Protein AF-A0A941MYF3-F1 (afdb_monomer_lite)

Structure (mmCIF, N/CA/C/O backbone):
data_AF-A0A941MYF3-F1
#
_entry.id   AF-A0A941MYF3-F1
#
loop_
_atom_site.group_PDB
_atom_site.id
_atom_site.type_symbol
_atom_site.label_atom_id
_atom_site.label_alt_id
_atom_site.label_comp_id
_atom_site.label_asym_id
_atom_site.label_entity_id
_atom_site.label_seq_id
_atom_site.pdbx_PDB_ins_code
_atom_site.Cartn_x
_atom_site.Cartn_y
_atom_site.Cartn_z
_atom_site.occupancy
_atom_site.B_iso_or_equiv
_atom_site.auth_seq_id
_atom_site.auth_comp_id
_atom_site.auth_asym_id
_atom_site.auth_atom_id
_atom_site.pdbx_PDB_model_num
ATOM 1 N N . ALA A 1 1 ? -13.033 12.115 25.728 1.00 36.78 1 ALA A N 1
ATOM 2 C CA . ALA A 1 1 ? -12.913 11.592 24.355 1.00 36.78 1 ALA A CA 1
ATOM 3 C C . ALA A 1 1 ? -11.494 11.869 23.882 1.00 36.78 1 ALA A C 1
ATOM 5 O O . ALA A 1 1 ? -11.116 13.031 23.805 1.00 36.78 1 ALA A O 1
ATOM 6 N N . SER A 1 2 ? -10.686 10.828 23.691 1.00 39.72 2 SER A N 1
ATOM 7 C CA . SER A 1 2 ? -9.286 10.977 23.282 1.00 39.72 2 SER A CA 1
ATOM 8 C C . SER A 1 2 ? -9.215 10.937 21.758 1.00 39.72 2 SER A C 1
ATOM 10 O O . SER A 1 2 ? -9.472 9.899 21.159 1.00 39.72 2 SER A O 1
ATOM 12 N N . ALA A 1 3 ? -8.922 12.077 21.135 1.00 38.53 3 ALA A N 1
ATOM 13 C CA . ALA A 1 3 ? -8.639 12.172 19.707 1.00 38.53 3 ALA A CA 1
ATOM 14 C C . ALA A 1 3 ? -7.199 11.710 19.451 1.00 38.53 3 ALA A C 1
ATOM 16 O O . ALA A 1 3 ? -6.274 12.189 20.109 1.00 38.53 3 ALA A O 1
ATOM 17 N N . ILE A 1 4 ? -7.004 10.778 18.517 1.00 46.44 4 ILE A N 1
ATOM 18 C CA . ILE A 1 4 ? -5.668 10.328 18.120 1.00 46.44 4 ILE A CA 1
ATOM 19 C C . ILE A 1 4 ? -5.229 11.180 16.928 1.00 46.44 4 ILE A C 1
ATOM 21 O O . ILE A 1 4 ? -5.815 11.117 15.849 1.00 46.44 4 ILE A O 1
ATOM 25 N N . VAL A 1 5 ? -4.202 12.001 17.147 1.00 43.03 5 VAL A N 1
ATOM 26 C CA . VAL A 1 5 ? -3.459 12.682 16.083 1.00 43.03 5 VAL A CA 1
ATOM 27 C C . VAL A 1 5 ? -2.341 11.738 15.652 1.00 43.03 5 VAL A C 1
ATOM 29 O O . VAL A 1 5 ? -1.581 11.258 16.491 1.00 43.03 5 VAL A O 1
ATOM 32 N N . TRP A 1 6 ? -2.246 11.442 14.358 1.00 49.72 6 TRP A N 1
ATOM 33 C CA . TRP A 1 6 ? -1.198 10.578 13.818 1.00 49.72 6 TRP A CA 1
ATOM 34 C C . TRP A 1 6 ? 0.180 11.236 13.995 1.00 49.72 6 TRP A C 1
ATOM 36 O O . TRP A 1 6 ? 0.566 12.088 13.200 1.00 49.72 6 TRP A O 1
ATOM 46 N N . THR A 1 7 ? 0.938 10.864 15.029 1.00 39.53 7 THR A N 1
ATOM 47 C CA . THR A 1 7 ? 2.321 11.336 15.208 1.00 39.53 7 THR A CA 1
ATOM 48 C C . THR A 1 7 ? 3.310 10.192 15.406 1.00 39.53 7 THR A C 1
ATOM 50 O O . THR A 1 7 ? 3.219 9.470 16.392 1.00 39.53 7 THR A O 1
ATOM 53 N N . ARG A 1 8 ? 4.285 10.159 14.481 1.00 40.28 8 ARG A N 1
ATOM 54 C CA . ARG A 1 8 ? 5.652 9.591 14.523 1.00 40.28 8 ARG A CA 1
ATOM 55 C C . ARG A 1 8 ? 5.791 8.086 14.818 1.00 40.28 8 ARG A C 1
ATOM 57 O O . ARG A 1 8 ? 5.600 7.639 15.936 1.00 40.28 8 ARG A O 1
ATOM 64 N N . ASP A 1 9 ? 6.266 7.376 13.786 1.00 36.78 9 ASP A N 1
ATOM 65 C CA . ASP A 1 9 ? 7.014 6.099 13.815 1.00 36.78 9 ASP A CA 1
ATOM 66 C C . ASP A 1 9 ? 6.372 4.801 13.298 1.00 36.78 9 ASP A C 1
ATOM 68 O O . ASP A 1 9 ? 6.908 3.724 13.543 1.00 36.78 9 ASP A O 1
ATOM 72 N N . GLN A 1 10 ? 5.335 4.867 12.457 1.00 46.72 10 GLN A N 1
ATOM 73 C CA . GLN A 1 10 ? 4.843 3.691 11.714 1.00 46.72 10 GLN A CA 1
ATOM 74 C C . GLN A 1 10 ? 4.717 3.992 10.219 1.00 46.72 10 GLN A C 1
ATOM 76 O O . GLN A 1 10 ? 3.677 4.435 9.734 1.00 46.72 10 GLN A O 1
ATOM 81 N N . TYR A 1 11 ? 5.823 3.818 9.497 1.00 48.34 11 TYR A N 1
ATOM 82 C CA . TYR A 1 11 ? 5.913 4.146 8.077 1.00 48.34 11 TYR A CA 1
ATOM 83 C C . TYR A 1 11 ? 5.835 2.877 7.229 1.00 48.34 11 TYR A C 1
ATOM 85 O O . TYR A 1 11 ? 6.496 1.895 7.582 1.00 48.34 11 TYR A O 1
ATOM 93 N N . PRO A 1 12 ? 5.102 2.894 6.100 1.00 44.97 12 PRO A N 1
ATOM 94 C CA . PRO A 1 12 ? 5.222 1.826 5.120 1.00 44.97 12 PRO A CA 1
ATOM 95 C C . PRO A 1 12 ? 6.674 1.733 4.657 1.00 44.97 12 PRO A C 1
ATOM 97 O O . PRO A 1 12 ? 7.362 2.746 4.491 1.00 44.97 12 PRO A O 1
ATOM 100 N N . VAL A 1 13 ? 7.131 0.507 4.446 1.00 50.38 13 VAL A N 1
ATOM 101 C CA . VAL A 1 13 ? 8.442 0.223 3.880 1.00 50.38 13 VAL A CA 1
ATOM 102 C C . VAL A 1 13 ? 8.216 -0.285 2.469 1.00 50.38 13 VAL A C 1
ATOM 104 O O . VAL A 1 13 ? 7.481 -1.245 2.249 1.00 50.38 13 VAL A O 1
ATOM 107 N N . LEU A 1 14 ? 8.860 0.367 1.506 1.00 49.09 14 LEU A N 1
ATOM 108 C CA . LEU A 1 14 ? 8.974 -0.168 0.158 1.00 49.09 14 LEU A CA 1
ATOM 109 C C . LEU A 1 14 ? 10.294 -0.929 0.076 1.00 49.09 14 LEU A C 1
ATOM 111 O O . LEU A 1 14 ? 11.353 -0.343 0.337 1.00 49.09 14 LEU A O 1
ATOM 115 N N . ALA A 1 15 ? 10.206 -2.216 -0.250 1.00 50.78 15 ALA A N 1
ATOM 116 C CA . ALA A 1 15 ? 11.348 -3.061 -0.548 1.00 50.78 15 ALA A CA 1
ATOM 117 C C . ALA A 1 15 ? 11.332 -3.400 -2.044 1.00 50.78 15 ALA A C 1
ATOM 119 O O . ALA A 1 15 ? 10.327 -3.882 -2.559 1.00 50.78 15 ALA A O 1
ATOM 120 N N . ALA A 1 16 ? 12.424 -3.130 -2.755 1.00 47.19 16 ALA A N 1
ATOM 121 C CA . ALA A 1 16 ? 12.553 -3.513 -4.161 1.00 47.19 16 ALA A CA 1
ATOM 122 C C . ALA A 1 16 ? 13.931 -4.111 -4.427 1.00 47.19 16 ALA A C 1
ATOM 124 O O . ALA A 1 16 ? 14.936 -3.596 -3.927 1.00 47.19 16 ALA A O 1
ATOM 125 N N . LYS A 1 17 ? 13.988 -5.173 -5.233 1.00 36.06 17 LYS A N 1
ATOM 126 C CA . LYS A 1 17 ? 15.246 -5.756 -5.699 1.00 36.06 17 LYS A CA 1
ATOM 127 C C . LYS A 1 17 ? 15.504 -5.341 -7.142 1.00 36.06 17 LYS A C 1
ATOM 129 O O . LYS A 1 17 ? 14.779 -5.681 -8.067 1.00 36.06 17 LYS A O 1
ATOM 134 N N . SER A 1 18 ? 16.574 -4.579 -7.345 1.00 33.09 18 SER A N 1
ATOM 135 C CA . SER A 1 18 ? 17.070 -4.294 -8.695 1.00 33.09 18 SER A CA 1
ATOM 136 C C . SER A 1 18 ? 17.764 -5.533 -9.278 1.00 33.09 18 SER A C 1
ATOM 138 O O . SER A 1 18 ? 18.358 -6.308 -8.530 1.00 33.09 18 SER A O 1
ATOM 140 N N . VAL A 1 19 ? 17.787 -5.663 -10.612 1.00 33.50 19 VAL A N 1
ATOM 141 C CA . VAL A 1 19 ? 18.417 -6.747 -11.410 1.00 33.50 19 VAL A CA 1
ATOM 142 C C . VAL A 1 19 ? 19.902 -7.003 -11.051 1.00 33.50 19 VAL A C 1
ATOM 144 O O . VAL A 1 19 ? 20.487 -8.006 -11.439 1.00 33.50 19 VAL A O 1
ATOM 147 N N . GLN A 1 20 ? 20.533 -6.117 -10.272 1.00 27.16 20 GLN A N 1
ATOM 148 C CA . GLN A 1 20 ? 21.898 -6.257 -9.743 1.00 27.16 20 GLN A CA 1
ATOM 149 C C . GLN A 1 20 ? 21.969 -6.756 -8.282 1.00 27.16 20 GLN A C 1
ATOM 151 O O . GLN A 1 20 ? 23.024 -6.665 -7.660 1.00 27.16 20 GLN A O 1
ATOM 156 N N . GLY A 1 21 ? 20.870 -7.262 -7.711 1.00 26.16 21 GLY A N 1
ATOM 157 C CA . GLY A 1 21 ? 20.828 -7.810 -6.348 1.00 26.16 21 GLY A CA 1
ATOM 158 C C . GLY A 1 21 ? 20.822 -6.761 -5.228 1.00 26.16 21 GLY A C 1
ATOM 159 O O . GLY A 1 21 ? 21.075 -7.099 -4.074 1.00 26.16 21 GLY A O 1
ATOM 160 N N . ILE A 1 22 ? 20.543 -5.493 -5.545 1.00 30.12 22 ILE A N 1
ATOM 161 C CA . ILE A 1 22 ? 20.470 -4.405 -4.560 1.00 30.12 22 ILE A CA 1
ATOM 162 C C . ILE A 1 22 ? 19.062 -4.373 -3.968 1.00 30.12 22 ILE A C 1
ATOM 164 O O . ILE A 1 22 ? 18.100 -4.119 -4.691 1.00 30.12 22 ILE A O 1
ATOM 168 N N . GLU A 1 23 ? 18.965 -4.619 -2.662 1.00 34.91 23 GLU A N 1
ATOM 169 C CA . GLU A 1 23 ? 17.754 -4.439 -1.862 1.00 34.91 23 GLU A CA 1
ATOM 170 C C . GLU A 1 23 ? 17.609 -2.952 -1.493 1.00 34.91 23 GLU A C 1
ATOM 172 O O . GLU A 1 23 ? 18.396 -2.417 -0.713 1.00 34.91 23 GLU A O 1
ATOM 177 N N . LEU A 1 24 ? 16.625 -2.269 -2.076 1.00 39.84 24 LEU A N 1
ATOM 178 C CA . LEU A 1 24 ? 16.261 -0.896 -1.722 1.00 39.84 24 LEU A CA 1
ATOM 179 C C . LEU A 1 24 ? 15.275 -0.963 -0.556 1.00 39.84 24 LEU A C 1
ATOM 181 O O . LEU A 1 24 ? 14.169 -1.456 -0.743 1.00 39.84 24 LEU A O 1
ATOM 185 N N . LYS A 1 25 ? 15.661 -0.499 0.637 1.00 41.91 25 LYS A N 1
ATOM 186 C CA . LYS A 1 25 ? 14.787 -0.428 1.823 1.00 41.91 25 LYS A CA 1
ATOM 187 C C . LYS A 1 25 ? 14.600 1.030 2.213 1.00 41.91 25 LYS A C 1
ATOM 189 O O . LYS A 1 25 ? 15.493 1.629 2.807 1.00 41.91 25 LYS A O 1
ATOM 194 N N . SER A 1 26 ? 13.427 1.594 1.942 1.00 42.22 26 SER A N 1
ATOM 195 C CA . SER A 1 26 ? 13.128 2.976 2.334 1.00 42.22 26 SER A CA 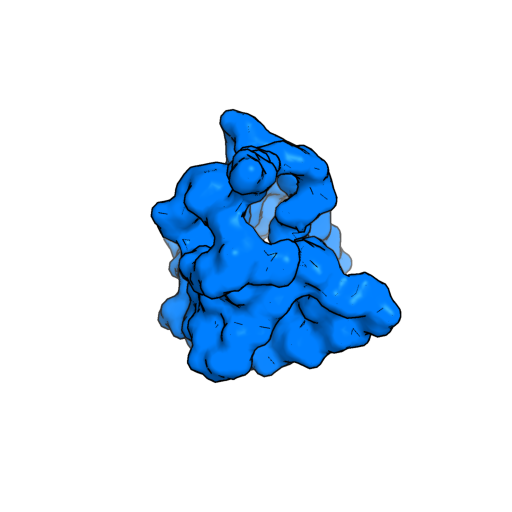1
ATOM 196 C C . SER A 1 26 ? 12.258 3.031 3.599 1.00 42.22 26 SER A C 1
ATOM 198 O O . SER A 1 26 ? 11.210 2.392 3.655 1.00 42.22 26 SER A O 1
ATOM 200 N N . LYS A 1 27 ? 12.703 3.775 4.627 1.00 38.12 27 LYS A N 1
ATOM 201 C CA . LYS A 1 27 ? 11.977 4.068 5.885 1.00 38.12 27 LYS A CA 1
ATOM 202 C C . LYS A 1 27 ? 11.742 5.584 5.973 1.00 38.12 27 LYS A C 1
ATOM 204 O O . LYS A 1 27 ? 12.682 6.340 5.739 1.00 38.12 27 LYS A O 1
ATOM 209 N N . PHE A 1 28 ? 10.533 6.039 6.312 1.00 46.47 28 PHE A N 1
ATOM 210 C CA . PHE A 1 28 ? 10.127 7.449 6.131 1.00 46.47 28 PHE A CA 1
ATOM 211 C C . PHE A 1 28 ? 9.952 8.246 7.446 1.00 46.47 28 PHE A C 1
ATOM 213 O O . PHE A 1 28 ? 10.053 7.664 8.512 1.00 46.47 28 PHE A O 1
ATOM 220 N N . LYS A 1 29 ? 9.769 9.582 7.392 1.00 32.22 29 LYS A N 1
ATOM 221 C CA . LYS A 1 29 ? 9.475 10.513 8.520 1.00 32.22 29 LYS A CA 1
ATOM 222 C C . LYS A 1 29 ? 8.379 11.538 8.120 1.00 32.22 29 LYS A C 1
ATOM 224 O O . LYS A 1 29 ? 8.182 11.719 6.923 1.00 32.22 29 LYS A O 1
ATOM 229 N N . PRO A 1 30 ? 7.657 12.182 9.070 1.00 36.66 30 PRO A N 1
ATOM 230 C CA . PRO A 1 30 ? 6.251 12.596 8.895 1.00 36.66 30 PRO A CA 1
ATOM 231 C C . PRO A 1 30 ? 5.955 13.818 8.016 1.00 36.66 30 PRO A C 1
ATOM 233 O O . PRO A 1 30 ? 4.862 13.874 7.467 1.00 36.66 30 PRO A O 1
ATOM 236 N N . ASP A 1 31 ? 6.862 14.787 7.883 1.00 27.86 31 ASP A N 1
ATOM 237 C CA . ASP A 1 31 ? 6.456 16.128 7.414 1.00 27.86 31 ASP A CA 1
ATOM 238 C C . ASP A 1 31 ? 6.903 16.496 5.991 1.00 27.86 31 ASP A C 1
ATOM 240 O O . ASP A 1 31 ? 6.553 17.555 5.487 1.00 27.86 31 ASP A O 1
ATOM 244 N N . GLU A 1 32 ? 7.593 15.596 5.295 1.00 31.95 32 GLU A N 1
ATOM 245 C CA . GLU A 1 32 ? 7.880 15.697 3.860 1.00 31.95 32 GLU A CA 1
ATOM 246 C C . GLU A 1 32 ? 8.257 14.289 3.380 1.00 31.95 32 GLU A C 1
ATOM 248 O O . GLU A 1 32 ? 9.392 13.834 3.529 1.00 31.95 32 GLU A O 1
ATOM 253 N N . LEU A 1 33 ? 7.288 13.529 2.863 1.00 38.22 33 LEU A N 1
ATOM 254 C CA . LEU A 1 33 ? 7.499 12.137 2.444 1.00 38.22 33 LEU A CA 1
ATOM 255 C C . LEU A 1 33 ? 8.174 12.070 1.061 1.00 38.22 33 LEU A C 1
ATOM 257 O O . LEU A 1 33 ? 7.620 11.555 0.091 1.00 38.22 33 LEU A O 1
ATOM 261 N N . VAL A 1 34 ? 9.391 12.607 0.964 1.00 34.00 34 VAL A N 1
ATOM 262 C CA . VAL A 1 34 ? 10.300 12.415 -0.172 1.00 34.00 34 VAL A CA 1
ATOM 263 C C . VAL A 1 34 ? 11.453 11.530 0.292 1.00 34.00 34 VAL A C 1
ATOM 265 O O . VAL A 1 34 ? 12.512 12.003 0.690 1.00 34.00 34 VAL A O 1
ATOM 268 N N . GLY A 1 35 ? 11.264 10.214 0.233 1.00 37.81 35 GLY A N 1
ATOM 269 C CA . GLY A 1 35 ? 12.402 9.299 0.168 1.00 37.81 35 GLY A CA 1
ATOM 270 C C . GLY A 1 35 ? 12.868 9.239 -1.278 1.00 37.81 35 GLY A C 1
ATOM 271 O O . GLY A 1 35 ? 12.106 8.849 -2.156 1.00 37.81 35 GLY A O 1
ATOM 272 N N . SER A 1 36 ? 14.098 9.665 -1.543 1.00 38.38 36 SER A N 1
ATOM 273 C CA . SER A 1 36 ? 14.767 9.413 -2.815 1.00 38.38 36 SER A CA 1
ATOM 274 C C . SER A 1 36 ? 16.034 8.628 -2.531 1.00 38.38 36 SER A C 1
ATOM 276 O O . SER A 1 36 ? 17.000 9.190 -2.013 1.00 38.38 36 SER A O 1
ATOM 278 N N . GLU A 1 37 ? 16.051 7.341 -2.861 1.00 42.06 37 GLU A N 1
ATOM 279 C CA . GLU A 1 37 ? 17.295 6.582 -2.835 1.00 42.06 37 GLU A CA 1
ATOM 280 C C . GLU A 1 37 ? 17.996 6.735 -4.189 1.00 42.06 37 GLU A C 1
ATOM 282 O O . GLU A 1 37 ? 17.519 6.286 -5.227 1.00 42.06 37 GLU A O 1
ATOM 287 N N . ASN A 1 38 ? 19.126 7.442 -4.177 1.00 42.94 38 ASN A N 1
ATOM 288 C CA . ASN A 1 38 ? 20.021 7.583 -5.318 1.00 42.94 38 ASN A CA 1
ATOM 289 C C . ASN A 1 38 ? 21.213 6.645 -5.124 1.00 42.94 38 ASN A C 1
ATOM 291 O O . ASN A 1 38 ? 22.296 7.076 -4.731 1.00 42.94 38 ASN A O 1
ATOM 295 N N . LYS A 1 39 ? 21.052 5.364 -5.453 1.00 39.66 39 LYS A N 1
ATOM 296 C CA . LYS A 1 39 ? 22.198 4.522 -5.815 1.00 39.66 39 LYS A CA 1
ATOM 297 C C . LYS A 1 39 ? 21.882 3.749 -7.087 1.00 39.66 39 LYS A C 1
ATOM 299 O O . LYS A 1 39 ? 21.316 2.670 -7.063 1.00 39.66 39 LYS A O 1
ATOM 304 N N . LYS A 1 40 ? 22.254 4.389 -8.202 1.00 41.84 40 LYS A N 1
ATOM 305 C CA . LYS A 1 40 ? 22.369 3.847 -9.564 1.00 41.84 40 LYS A CA 1
ATOM 306 C C . LYS A 1 40 ? 21.238 2.881 -9.960 1.00 41.84 40 LYS A C 1
ATOM 308 O O . LYS A 1 40 ? 21.440 1.675 -10.013 1.00 41.84 40 LYS A O 1
ATOM 313 N N . ASN A 1 41 ? 20.116 3.483 -10.374 1.00 46.28 41 ASN A N 1
ATOM 314 C CA . ASN A 1 41 ? 19.175 3.006 -11.411 1.00 46.28 41 ASN A CA 1
ATOM 315 C C . ASN A 1 41 ? 17.734 2.640 -11.005 1.00 46.28 41 ASN A C 1
ATOM 317 O O . ASN A 1 41 ? 16.995 2.168 -11.862 1.00 46.28 41 ASN A O 1
ATOM 321 N N . GLY A 1 42 ? 17.278 2.955 -9.792 1.00 55.34 42 GLY A N 1
ATOM 322 C CA . GLY A 1 42 ? 15.846 2.953 -9.459 1.00 55.34 42 GLY A CA 1
ATOM 323 C C . GLY A 1 42 ? 15.536 4.069 -8.470 1.00 55.34 42 GLY A C 1
ATOM 324 O O . GLY A 1 42 ? 16.098 4.078 -7.381 1.00 55.34 42 GLY A O 1
ATOM 325 N N . LYS A 1 43 ? 14.698 5.040 -8.852 1.00 73.56 43 LYS A N 1
ATOM 326 C CA . LYS A 1 43 ? 14.256 6.118 -7.954 1.00 73.56 43 LYS A CA 1
ATOM 327 C C . LYS A 1 43 ? 12.818 5.825 -7.563 1.00 73.56 43 LYS A C 1
ATOM 329 O O . LYS A 1 43 ? 11.916 6.117 -8.334 1.00 73.56 43 LYS A O 1
ATOM 334 N N . LEU A 1 44 ? 12.605 5.243 -6.391 1.00 76.94 44 LEU A N 1
ATOM 335 C CA . LEU A 1 44 ? 11.263 4.967 -5.890 1.00 76.94 44 LEU A CA 1
ATOM 336 C C . LEU A 1 44 ? 10.798 6.075 -4.952 1.00 76.94 44 LEU A C 1
ATOM 338 O O . LEU A 1 44 ? 11.566 6.546 -4.118 1.00 76.94 44 LEU A O 1
ATOM 342 N N . ARG A 1 45 ? 9.533 6.462 -5.083 1.00 80.00 45 ARG A N 1
ATOM 343 C CA . ARG A 1 45 ? 8.807 7.288 -4.117 1.00 80.00 45 ARG A CA 1
ATOM 344 C C . ARG A 1 45 ? 7.615 6.496 -3.610 1.00 80.00 45 ARG A C 1
ATOM 346 O O . ARG A 1 45 ? 6.968 5.812 -4.392 1.00 80.00 45 ARG A O 1
ATOM 353 N N . ILE A 1 46 ? 7.298 6.636 -2.331 1.00 80.12 46 ILE A N 1
ATOM 354 C CA . ILE A 1 46 ? 6.085 6.086 -1.727 1.00 80.12 46 ILE A CA 1
ATOM 355 C C . ILE A 1 46 ? 5.465 7.135 -0.807 1.00 80.12 46 ILE A C 1
ATOM 357 O O . ILE A 1 46 ? 6.175 7.865 -0.117 1.00 80.12 46 ILE A O 1
ATOM 361 N N . VAL A 1 47 ? 4.141 7.238 -0.835 1.00 78.19 47 VAL A N 1
ATOM 362 C CA . VAL A 1 47 ? 3.359 8.186 -0.041 1.00 78.19 47 VAL A CA 1
ATOM 363 C C . VAL A 1 47 ? 2.150 7.450 0.509 1.00 78.19 47 VAL A C 1
ATOM 365 O O . VAL A 1 47 ? 1.363 6.912 -0.263 1.00 78.19 47 VAL A O 1
ATOM 368 N N . LYS A 1 48 ? 1.980 7.457 1.832 1.00 80.81 48 LYS A N 1
ATOM 369 C CA . LYS A 1 48 ? 0.780 6.940 2.496 1.00 80.81 48 LYS A CA 1
ATOM 370 C C . LYS A 1 48 ? -0.104 8.087 2.950 1.00 80.81 48 LYS A C 1
ATOM 372 O O . LYS A 1 48 ? 0.369 9.040 3.563 1.00 80.81 48 LYS A O 1
ATOM 377 N N . LEU A 1 49 ? -1.385 7.969 2.647 1.00 77.69 49 LEU A N 1
ATOM 378 C CA . LEU A 1 49 ? -2.428 8.923 2.976 1.00 77.69 49 LEU A CA 1
ATOM 379 C C . LEU A 1 49 ? -3.541 8.190 3.716 1.00 77.69 49 LEU A C 1
ATOM 381 O O . LEU A 1 49 ? -3.864 7.052 3.383 1.00 77.69 49 LEU A O 1
ATOM 385 N N . ALA A 1 50 ? -4.121 8.856 4.704 1.00 78.50 50 ALA A N 1
ATOM 386 C CA . ALA A 1 50 ? -5.384 8.464 5.310 1.00 78.50 50 ALA A CA 1
ATOM 387 C C . ALA A 1 50 ? -6.476 9.413 4.807 1.00 78.50 50 ALA A C 1
ATOM 389 O O . ALA A 1 50 ? -6.223 10.607 4.629 1.00 78.50 50 ALA A O 1
ATOM 390 N N . ASP A 1 51 ? -7.690 8.905 4.616 1.00 78.00 51 ASP A N 1
ATOM 391 C CA . ASP A 1 51 ? -8.866 9.725 4.301 1.00 78.00 51 ASP A CA 1
ATOM 392 C C . ASP A 1 51 ? -9.251 10.682 5.446 1.00 78.00 51 ASP A C 1
ATOM 394 O O . ASP A 1 51 ? -9.884 11.714 5.216 1.00 78.00 51 ASP A O 1
ATOM 398 N N . LYS A 1 52 ? -8.817 10.378 6.677 1.00 73.56 52 LYS A N 1
ATOM 399 C CA . LYS A 1 52 ? -9.074 11.165 7.887 1.00 73.56 52 LYS A CA 1
ATOM 400 C C . LYS A 1 52 ? -7.782 11.604 8.581 1.00 73.56 52 LYS A C 1
ATOM 402 O O . LYS A 1 52 ? -6.890 10.803 8.853 1.00 73.56 52 LYS A O 1
ATOM 407 N N . LYS A 1 53 ? -7.717 12.884 8.968 1.00 64.69 53 LYS A N 1
ATOM 408 C CA . LYS A 1 53 ? -6.609 13.442 9.776 1.00 64.69 53 LYS A CA 1
ATOM 409 C C . LYS A 1 53 ? -6.667 13.040 11.250 1.00 64.69 53 LYS A C 1
ATOM 411 O O . LYS A 1 53 ? -5.639 13.022 11.918 1.00 64.69 53 LYS A O 1
ATOM 416 N N . VAL A 1 54 ? -7.866 12.770 11.751 1.00 63.16 54 VAL A N 1
ATOM 417 C CA . VAL A 1 54 ? -8.149 12.356 13.126 1.00 63.16 54 VAL A CA 1
ATOM 418 C C . VAL A 1 54 ? -9.247 11.307 13.041 1.00 63.16 54 VAL A C 1
ATOM 420 O O . VAL A 1 54 ? -10.212 11.511 12.305 1.00 63.16 54 VAL A O 1
ATOM 423 N N . ALA A 1 55 ? -9.087 10.208 13.771 1.00 69.12 55 ALA A N 1
ATOM 424 C CA . ALA A 1 55 ? -10.096 9.166 13.896 1.00 69.12 55 ALA A CA 1
ATOM 425 C C . ALA A 1 55 ? -10.219 8.728 15.363 1.00 69.12 55 ALA A C 1
ATOM 427 O O . ALA A 1 55 ? -9.237 8.755 16.114 1.00 69.12 55 ALA A O 1
ATOM 428 N N . THR A 1 56 ? -11.424 8.362 15.786 1.00 80.50 56 THR A N 1
ATOM 429 C CA . THR A 1 56 ? -11.709 7.821 17.123 1.00 80.50 56 THR A CA 1
ATOM 430 C C . THR A 1 56 ? -11.813 6.298 17.096 1.00 80.50 56 THR A C 1
ATOM 432 O O . THR A 1 56 ? -12.099 5.717 16.054 1.00 80.50 56 THR A O 1
ATOM 435 N N . SER A 1 57 ? -11.614 5.649 18.249 1.00 85.44 57 SER A N 1
ATOM 436 C CA . SER A 1 57 ? -11.857 4.204 18.399 1.00 85.44 57 SER A CA 1
ATOM 437 C C . SER A 1 57 ? -13.260 3.832 17.895 1.00 85.44 57 SER A C 1
ATOM 439 O O . SER A 1 57 ? -14.224 4.568 18.119 1.00 85.44 57 SER A O 1
ATOM 441 N N . GLY A 1 58 ? -13.347 2.730 17.154 1.00 86.81 58 GLY A N 1
ATOM 442 C CA . GLY A 1 58 ? -14.539 2.270 16.446 1.00 86.81 58 GLY A CA 1
ATOM 443 C C . GLY A 1 58 ? -14.709 2.824 15.025 1.00 86.81 58 GLY A C 1
ATOM 444 O O . GLY A 1 58 ? -15.561 2.330 14.289 1.00 86.81 58 GLY A O 1
ATOM 445 N N . GLU A 1 59 ? -13.926 3.820 14.597 1.00 84.88 59 GLU A N 1
ATOM 446 C CA . GLU A 1 59 ? -14.012 4.333 13.228 1.00 84.88 59 GLU A CA 1
ATOM 447 C C . GLU A 1 59 ? -13.185 3.519 12.235 1.00 84.88 59 GLU A C 1
ATOM 449 O O . GLU A 1 59 ? -12.075 3.077 12.525 1.00 84.88 59 GLU A O 1
ATOM 454 N N . ILE A 1 60 ? -13.703 3.407 11.012 1.00 89.19 60 ILE A N 1
ATOM 455 C CA . ILE A 1 60 ? -12.952 2.893 9.869 1.00 89.19 60 ILE A CA 1
ATOM 456 C C . ILE A 1 60 ? -12.228 4.058 9.183 1.00 89.19 60 ILE A C 1
ATOM 458 O O . ILE A 1 60 ? -12.817 5.124 8.953 1.00 89.19 60 ILE A O 1
ATOM 462 N N . VAL A 1 61 ? -10.957 3.831 8.860 1.00 83.06 61 VAL A N 1
ATOM 463 C CA . VAL A 1 61 ? -10.067 4.725 8.112 1.00 83.06 61 VAL A CA 1
ATOM 464 C C . VAL A 1 61 ? -9.662 4.027 6.821 1.00 83.06 61 VAL A C 1
ATOM 466 O O . VAL A 1 61 ? -9.275 2.855 6.837 1.00 83.06 61 VAL A O 1
ATOM 469 N N . THR A 1 62 ? -9.736 4.746 5.706 1.00 87.69 62 THR A N 1
ATOM 470 C CA . THR A 1 62 ? -9.238 4.262 4.416 1.00 87.69 62 THR A CA 1
ATOM 471 C C . THR A 1 62 ? -7.825 4.781 4.207 1.00 87.69 62 THR A C 1
ATOM 473 O O . THR A 1 62 ? -7.590 5.990 4.190 1.00 87.69 62 THR A O 1
ATOM 476 N N . PHE A 1 63 ? -6.878 3.868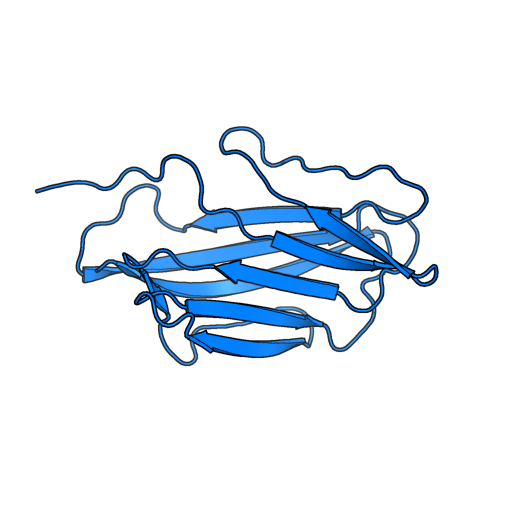 4.020 1.00 85.69 63 PHE A N 1
ATOM 477 C CA . PHE A 1 63 ? -5.499 4.186 3.688 1.00 85.69 63 PHE A CA 1
ATOM 478 C C . PHE A 1 63 ? -5.252 4.020 2.192 1.00 85.69 63 PHE A C 1
ATOM 480 O O . PHE A 1 63 ? -5.769 3.106 1.555 1.00 85.69 63 PHE A O 1
ATOM 487 N N . SER A 1 64 ? -4.442 4.912 1.630 1.00 85.38 64 SER A N 1
ATOM 488 C CA . SER A 1 64 ? -3.952 4.861 0.253 1.00 85.38 64 SER A CA 1
ATOM 489 C C . SER A 1 64 ? -2.436 4.979 0.257 1.00 85.38 64 SER A C 1
ATOM 491 O O . SER A 1 64 ? -1.897 5.944 0.792 1.00 85.38 64 SER A O 1
ATOM 493 N N . ILE A 1 65 ? -1.746 4.017 -0.344 1.00 87.44 65 ILE A N 1
ATOM 494 C CA . ILE A 1 65 ? -0.295 4.014 -0.506 1.00 87.44 65 ILE A CA 1
ATOM 495 C C . ILE A 1 65 ? 0.005 4.156 -1.993 1.00 87.44 65 ILE A C 1
ATOM 497 O O . ILE A 1 65 ? -0.151 3.212 -2.762 1.00 87.44 65 ILE A O 1
ATOM 501 N N . ARG A 1 66 ? 0.454 5.344 -2.394 1.00 87.56 66 ARG A N 1
ATOM 502 C CA . ARG A 1 66 ? 0.960 5.605 -3.739 1.00 87.56 66 ARG A CA 1
ATOM 503 C C . ARG A 1 66 ? 2.431 5.233 -3.811 1.00 87.56 66 ARG A C 1
ATOM 505 O O . ARG A 1 66 ? 3.196 5.700 -2.975 1.00 87.56 66 ARG A O 1
ATOM 512 N N . TYR A 1 67 ? 2.834 4.494 -4.833 1.00 88.38 67 TYR A N 1
ATOM 513 C CA . TYR A 1 67 ? 4.229 4.190 -5.142 1.00 88.38 67 TYR A CA 1
ATOM 514 C C . TYR A 1 67 ? 4.551 4.606 -6.582 1.00 88.38 67 TYR A C 1
ATOM 516 O O . TYR A 1 67 ? 3.754 4.398 -7.488 1.00 88.38 67 TYR A O 1
ATOM 524 N N . ASP A 1 68 ? 5.713 5.214 -6.807 1.00 86.88 68 ASP A N 1
ATOM 525 C CA . ASP A 1 68 ? 6.143 5.716 -8.112 1.00 86.88 68 ASP A CA 1
ATOM 526 C C . ASP A 1 68 ? 7.598 5.324 -8.391 1.00 86.88 68 ASP A C 1
ATOM 528 O O . ASP A 1 68 ? 8.495 5.646 -7.609 1.00 86.88 68 ASP A O 1
ATOM 532 N N . ASN A 1 69 ? 7.851 4.717 -9.549 1.00 90.31 69 ASN A N 1
ATOM 533 C CA . ASN A 1 69 ? 9.178 4.613 -10.137 1.00 90.31 69 ASN A CA 1
ATOM 534 C C . ASN A 1 69 ? 9.488 5.901 -10.909 1.00 90.31 69 ASN A C 1
ATOM 536 O O . ASN A 1 69 ? 9.159 6.062 -12.078 1.00 90.31 69 ASN A O 1
ATOM 540 N N . LEU A 1 70 ? 10.153 6.837 -10.244 1.00 86.19 70 LEU A N 1
ATOM 541 C CA . LEU A 1 70 ? 10.638 8.096 -10.808 1.00 86.19 70 LEU A CA 1
ATOM 542 C C . LEU A 1 70 ? 11.922 7.925 -11.645 1.00 86.19 70 LEU A C 1
ATOM 544 O O . LEU A 1 70 ? 12.483 8.918 -12.112 1.00 86.19 70 LEU A O 1
ATOM 548 N N . GLY A 1 71 ? 12.441 6.700 -11.767 1.00 83.06 71 GLY A N 1
ATOM 549 C CA . GLY A 1 71 ? 13.561 6.366 -12.639 1.00 83.06 71 GLY A CA 1
ATOM 550 C C . GLY A 1 71 ? 13.125 6.162 -14.091 1.00 83.06 71 GLY A C 1
ATOM 551 O O . GLY A 1 71 ? 11.947 6.224 -14.428 1.00 83.06 71 GLY A O 1
ATOM 552 N N . ASN A 1 72 ? 14.095 5.893 -14.964 1.00 84.75 72 ASN A N 1
ATOM 553 C CA . ASN A 1 72 ? 13.865 5.588 -16.381 1.00 84.75 72 ASN A CA 1
ATOM 554 C C . ASN A 1 72 ? 14.010 4.095 -16.723 1.00 84.75 72 ASN A C 1
ATOM 556 O O . ASN A 1 72 ? 13.848 3.723 -17.881 1.00 84.75 72 ASN A O 1
ATOM 560 N N . ARG A 1 73 ? 14.336 3.249 -15.742 1.00 82.38 73 ARG A N 1
ATOM 561 C CA . ARG A 1 73 ? 14.426 1.792 -15.895 1.00 82.38 73 ARG A CA 1
ATOM 562 C C . ARG A 1 73 ? 13.318 1.123 -15.108 1.00 82.38 73 ARG A C 1
ATOM 564 O O . ARG A 1 73 ? 12.883 1.664 -14.096 1.00 82.38 73 ARG A O 1
ATOM 571 N N . GLU A 1 74 ? 12.886 -0.039 -15.572 1.00 85.50 74 GLU A N 1
ATOM 572 C CA . GLU A 1 74 ? 11.963 -0.890 -14.829 1.00 85.50 74 GLU A CA 1
ATOM 573 C C . GLU A 1 74 ? 12.580 -1.406 -13.522 1.00 85.50 74 GLU A C 1
ATOM 575 O O . GLU A 1 74 ? 13.798 -1.571 -13.406 1.00 85.50 74 GLU A O 1
ATOM 580 N N . ILE A 1 75 ? 11.718 -1.635 -12.535 1.00 83.38 75 ILE A N 1
ATOM 581 C CA . ILE A 1 75 ? 12.073 -2.186 -11.230 1.00 83.38 75 ILE A CA 1
ATOM 582 C C . ILE A 1 75 ? 11.347 -3.514 -11.078 1.00 83.38 75 ILE A C 1
ATOM 584 O O . ILE A 1 75 ? 10.134 -3.584 -11.249 1.00 83.38 75 ILE A O 1
ATOM 588 N N . HIS A 1 76 ? 12.105 -4.553 -10.759 1.00 83.19 76 HIS A N 1
ATOM 589 C CA . HIS A 1 76 ? 11.610 -5.913 -10.588 1.00 83.19 76 HIS A CA 1
ATOM 590 C C . HIS A 1 76 ? 11.327 -6.194 -9.111 1.00 83.19 76 HIS A C 1
ATOM 592 O O . HIS A 1 76 ? 11.799 -5.460 -8.240 1.00 83.19 76 HIS A O 1
ATOM 598 N N . GLU A 1 77 ? 10.556 -7.252 -8.844 1.00 83.31 77 GLU A N 1
ATOM 599 C CA . GLU A 1 77 ? 10.302 -7.762 -7.487 1.00 83.31 77 GLU A CA 1
ATOM 600 C C . GLU A 1 77 ? 9.863 -6.651 -6.510 1.00 83.31 77 GLU A C 1
ATOM 602 O O . GLU A 1 77 ? 10.435 -6.468 -5.431 1.00 83.31 77 GLU A O 1
ATOM 607 N N . VAL A 1 78 ? 8.887 -5.838 -6.927 1.00 85.00 78 VAL A N 1
ATOM 608 C CA . VAL A 1 78 ? 8.400 -4.713 -6.122 1.00 85.00 78 VAL A CA 1
ATOM 609 C C . VAL A 1 78 ? 7.482 -5.239 -5.028 1.00 85.00 78 VAL A C 1
ATOM 611 O O . VAL A 1 78 ? 6.419 -5.789 -5.316 1.00 85.00 78 VAL A O 1
ATOM 614 N N . VAL A 1 79 ? 7.878 -5.014 -3.774 1.00 86.69 79 VAL A N 1
ATOM 615 C CA . VAL A 1 79 ? 7.108 -5.407 -2.595 1.00 86.69 79 VAL A CA 1
ATOM 616 C C . VAL A 1 79 ? 6.780 -4.178 -1.753 1.00 86.69 79 VAL A C 1
ATOM 618 O O . VAL A 1 79 ? 7.660 -3.50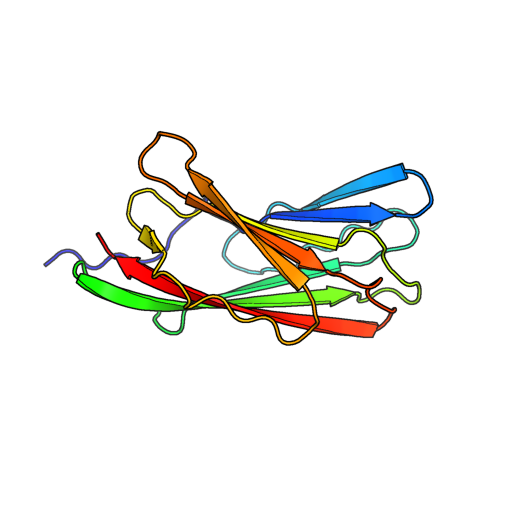4 -1.208 1.00 86.69 79 VAL A O 1
ATOM 621 N N . ILE A 1 80 ? 5.488 -3.892 -1.624 1.00 88.00 80 ILE A N 1
ATOM 622 C CA . ILE A 1 80 ? 4.951 -2.862 -0.740 1.00 88.00 80 ILE A CA 1
ATOM 623 C C . ILE A 1 80 ? 4.610 -3.528 0.592 1.00 88.00 80 ILE A C 1
ATOM 625 O O . ILE A 1 80 ? 3.875 -4.513 0.617 1.00 88.00 80 ILE A O 1
ATOM 629 N N . THR A 1 81 ? 5.128 -3.010 1.707 1.00 85.19 81 THR A N 1
ATOM 630 C CA . THR A 1 81 ? 4.831 -3.534 3.047 1.00 85.19 81 THR A CA 1
ATOM 631 C C . THR A 1 81 ? 4.339 -2.429 3.975 1.00 85.19 81 THR A C 1
ATOM 633 O O . THR A 1 81 ? 5.010 -1.411 4.158 1.00 85.19 81 THR A O 1
ATOM 636 N N . ASP A 1 82 ? 3.185 -2.646 4.600 1.00 84.44 82 ASP A N 1
ATOM 637 C CA . ASP A 1 82 ? 2.610 -1.759 5.608 1.00 84.44 82 ASP A CA 1
ATOM 638 C C . ASP A 1 82 ? 2.405 -2.518 6.921 1.00 84.44 82 ASP A C 1
ATOM 640 O O . ASP A 1 82 ? 1.631 -3.468 6.984 1.00 84.44 82 ASP A O 1
ATOM 644 N N . ASN A 1 83 ? 3.130 -2.120 7.965 1.00 83.81 83 ASN A N 1
ATOM 645 C CA . ASN A 1 83 ? 2.964 -2.691 9.297 1.00 83.81 83 ASN A CA 1
ATOM 646 C C . ASN A 1 83 ? 1.937 -1.853 10.068 1.00 83.81 83 ASN A C 1
ATOM 648 O O . ASN A 1 83 ? 2.188 -0.677 10.346 1.00 83.81 83 ASN A O 1
ATOM 652 N N . LEU A 1 84 ? 0.784 -2.439 10.385 1.00 82.25 84 LEU A N 1
ATOM 653 C CA . LEU A 1 84 ? -0.272 -1.760 11.128 1.00 82.25 84 LEU A CA 1
ATOM 654 C C . LEU A 1 84 ? 0.087 -1.665 12.604 1.00 82.25 84 LEU A C 1
ATOM 656 O O . LEU A 1 84 ? 0.500 -2.643 13.208 1.00 82.25 84 LEU A O 1
ATOM 660 N N . THR A 1 85 ? -0.158 -0.527 13.249 1.00 80.38 85 THR A N 1
ATOM 661 C CA . THR A 1 85 ? -0.043 -0.454 14.715 1.00 80.38 85 THR A CA 1
ATOM 662 C C . THR A 1 85 ? -1.020 -1.443 15.365 1.00 80.38 85 THR A C 1
ATOM 664 O O . THR A 1 85 ? -2.112 -1.601 14.823 1.00 80.38 85 THR A O 1
ATOM 667 N N . PRO A 1 86 ? -0.774 -1.943 16.589 1.00 80.62 86 PRO A N 1
ATOM 668 C CA . PRO A 1 86 ? -1.781 -2.711 17.337 1.00 80.62 86 PRO A CA 1
ATOM 669 C C . PRO A 1 86 ? -3.118 -1.975 17.585 1.00 80.62 86 PRO A C 1
ATOM 671 O O . PRO A 1 86 ? -4.129 -2.593 17.910 1.00 80.62 86 PRO A O 1
ATOM 674 N N . ARG A 1 87 ? -3.135 -0.641 17.422 1.00 81.88 87 ARG A N 1
ATOM 675 C CA . ARG A 1 87 ? -4.334 0.219 17.477 1.00 81.88 87 ARG A CA 1
ATOM 676 C C . ARG A 1 87 ? -5.180 0.172 16.200 1.00 81.88 87 ARG A C 1
ATOM 678 O O . ARG A 1 87 ? -6.200 0.848 16.128 1.00 81.88 87 ARG A O 1
ATOM 685 N N . LEU A 1 88 ? -4.727 -0.549 15.180 1.00 85.06 88 LEU A N 1
ATOM 686 C CA . LEU A 1 88 ? -5.406 -0.692 13.904 1.00 85.06 88 LEU A CA 1
ATOM 687 C C . LEU A 1 88 ? -5.651 -2.161 13.610 1.00 85.06 88 LEU A C 1
ATOM 689 O O . LEU A 1 88 ? -4.780 -3.007 13.780 1.00 85.06 88 LEU A O 1
ATOM 693 N N . GLU A 1 89 ? -6.845 -2.427 13.116 1.00 89.50 89 GLU A N 1
ATOM 694 C CA . GLU A 1 89 ? -7.279 -3.736 12.667 1.00 89.50 89 GLU A CA 1
ATOM 695 C C . GLU A 1 89 ? -7.581 -3.681 11.187 1.00 89.50 89 GLU A C 1
ATOM 697 O O . GLU A 1 89 ? -8.437 -2.908 10.762 1.00 89.50 89 GLU A O 1
ATOM 702 N N . TYR A 1 90 ? -6.884 -4.488 10.397 1.00 91.31 90 TYR A N 1
ATOM 703 C CA . TYR A 1 90 ? -7.195 -4.613 8.981 1.00 91.31 90 TYR A CA 1
ATOM 704 C C . TYR A 1 90 ? -8.633 -5.114 8.782 1.00 91.31 90 TYR A C 1
ATOM 706 O O . TYR A 1 90 ? -9.057 -6.084 9.409 1.00 91.31 90 TYR A O 1
ATOM 714 N N . ILE A 1 91 ? -9.376 -4.471 7.880 1.00 94.88 91 ILE A N 1
ATOM 715 C CA . ILE A 1 91 ? -10.686 -4.957 7.445 1.00 94.88 91 ILE A CA 1
ATOM 716 C C . ILE A 1 91 ? -10.472 -5.966 6.318 1.00 94.88 91 ILE A C 1
ATOM 718 O O . ILE A 1 91 ? -9.991 -5.591 5.247 1.00 94.88 91 ILE A O 1
ATOM 722 N N . ALA A 1 92 ? -10.860 -7.221 6.552 1.00 92.94 92 ALA A N 1
ATOM 723 C CA . ALA A 1 92 ? -10.783 -8.292 5.560 1.00 92.94 92 ALA A CA 1
ATOM 724 C C . ALA A 1 92 ? -11.386 -7.877 4.206 1.00 92.94 92 ALA A C 1
ATOM 726 O O . ALA A 1 92 ? -12.355 -7.118 4.153 1.00 92.94 92 ALA A O 1
ATOM 727 N N . ASP A 1 93 ? -10.768 -8.349 3.122 1.00 94.81 93 ASP A N 1
ATOM 728 C CA . ASP A 1 93 ? -11.181 -8.099 1.733 1.00 94.81 93 ASP A CA 1
ATOM 729 C C . ASP A 1 93 ? -11.276 -6.617 1.316 1.00 94.81 93 ASP A C 1
ATOM 731 O O . ASP A 1 93 ? -11.856 -6.286 0.283 1.00 94.81 93 ASP A O 1
ATOM 735 N N . SER A 1 94 ? -10.697 -5.697 2.097 1.00 96.88 94 SER A N 1
ATOM 736 C CA . SER A 1 94 ? -10.685 -4.265 1.767 1.00 96.88 94 SER A CA 1
ATOM 737 C C . SER A 1 94 ? -9.470 -3.822 0.957 1.00 96.88 94 SER A C 1
ATOM 739 O O . SER A 1 94 ? -9.459 -2.693 0.461 1.00 96.88 94 SER A O 1
ATOM 741 N N . ALA A 1 95 ? -8.444 -4.671 0.855 1.00 96.38 95 ALA A N 1
ATOM 742 C CA . ALA A 1 95 ? -7.245 -4.382 0.091 1.00 96.38 95 ALA A CA 1
ATOM 743 C C . ALA A 1 95 ? -7.531 -4.398 -1.416 1.00 96.38 95 ALA A C 1
ATOM 745 O O . ALA A 1 95 ? -8.083 -5.355 -1.953 1.00 96.38 95 ALA A O 1
ATOM 746 N N . VAL A 1 96 ? -7.114 -3.341 -2.105 1.00 96.75 96 VAL A N 1
ATOM 747 C CA . VAL A 1 96 ? -7.235 -3.186 -3.558 1.00 96.75 96 VAL A CA 1
ATOM 748 C C . VAL A 1 96 ? -5.920 -2.646 -4.101 1.00 96.75 96 VAL A C 1
ATOM 750 O O . VAL A 1 96 ? -5.305 -1.786 -3.472 1.00 96.75 96 VAL A O 1
ATOM 753 N N . SER A 1 97 ? -5.513 -3.118 -5.276 1.00 96.38 97 SER A N 1
ATOM 754 C CA . SER A 1 97 ? -4.369 -2.606 -6.033 1.00 96.38 97 SER A CA 1
ATOM 755 C C . SER A 1 97 ? -4.828 -2.187 -7.427 1.00 96.38 97 SER A 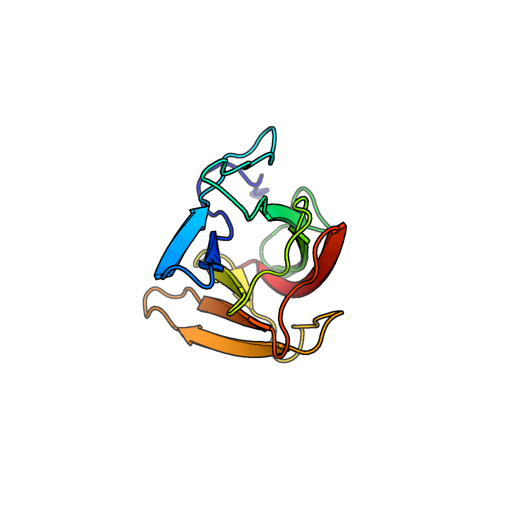C 1
ATOM 757 O O . SER A 1 97 ? -5.653 -2.868 -8.035 1.00 96.38 97 SER A O 1
ATOM 759 N N . ASP A 1 98 ? -4.320 -1.066 -7.933 1.00 95.75 98 ASP A N 1
ATOM 760 C CA . ASP A 1 98 ? -4.572 -0.613 -9.308 1.00 95.75 98 ASP A CA 1
ATOM 761 C C . ASP A 1 98 ? -3.724 -1.349 -10.360 1.00 95.75 98 ASP A C 1
ATOM 763 O O . ASP A 1 98 ? -4.103 -1.414 -11.530 1.00 95.75 98 ASP A O 1
ATOM 767 N N . ILE A 1 99 ? -2.599 -1.925 -9.939 1.00 95.00 99 ILE A N 1
ATOM 768 C CA . ILE A 1 99 ? -1.731 -2.799 -10.733 1.00 95.00 99 ILE A CA 1
ATOM 769 C C . ILE A 1 99 ? -1.857 -4.233 -10.191 1.00 95.00 99 ILE A C 1
ATOM 771 O O . ILE A 1 99 ? -1.899 -4.394 -8.968 1.00 95.00 99 ILE A O 1
ATOM 775 N N . PRO A 1 100 ? -1.907 -5.274 -11.049 1.00 96.56 100 PRO A N 1
ATOM 776 C CA . PRO A 1 100 ? -1.929 -6.667 -10.603 1.00 96.56 100 PRO A CA 1
ATOM 777 C C . PRO A 1 100 ? -0.827 -6.977 -9.582 1.00 96.56 100 PRO A C 1
ATOM 779 O O . PRO A 1 100 ? 0.350 -6.666 -9.794 1.00 96.56 100 PRO A O 1
ATOM 782 N N . ALA A 1 101 ? -1.242 -7.522 -8.443 1.00 94.69 101 ALA A N 1
ATOM 783 C CA . ALA A 1 101 ? -0.375 -7.819 -7.318 1.00 94.69 101 ALA A CA 1
ATOM 784 C C . ALA A 1 101 ? -0.976 -8.931 -6.459 1.00 94.69 101 ALA A C 1
ATOM 786 O O . ALA A 1 101 ? -2.182 -8.938 -6.195 1.00 94.69 101 ALA A O 1
ATOM 787 N N . GLN A 1 102 ? -0.118 -9.803 -5.940 1.00 96.12 102 GLN A N 1
ATOM 788 C CA . GLN A 1 102 ? -0.476 -10.723 -4.867 1.00 96.12 102 GLN A CA 1
ATOM 789 C C . GLN A 1 102 ? -0.561 -9.969 -3.541 1.00 96.12 102 GLN A C 1
ATOM 791 O O . GLN A 1 102 ? 0.305 -9.145 -3.236 1.00 96.12 102 GLN A O 1
ATOM 796 N N . PHE A 1 103 ? -1.592 -10.264 -2.750 1.00 95.38 103 PHE A N 1
ATOM 797 C CA . PHE A 1 103 ? -1.802 -9.669 -1.435 1.00 95.38 103 PHE A CA 1
ATOM 798 C C . PHE A 1 103 ? -1.743 -10.727 -0.339 1.00 95.38 103 PHE A C 1
ATOM 800 O O . PHE A 1 103 ? -2.430 -11.745 -0.406 1.00 95.38 103 PHE A O 1
ATOM 807 N N . GLU A 1 104 ? -0.950 -10.450 0.688 1.00 93.88 104 GLU A N 1
ATOM 808 C CA . GLU A 1 104 ? -0.757 -11.322 1.839 1.00 93.88 104 GLU A CA 1
ATOM 809 C C . GLU A 1 104 ? -0.862 -10.521 3.137 1.00 93.88 104 GLU A C 1
ATOM 811 O O . GLU A 1 104 ? -0.484 -9.346 3.211 1.00 93.88 104 GLU A O 1
ATOM 816 N N . ILE A 1 105 ? -1.367 -11.186 4.174 1.00 90.94 105 ILE A N 1
ATOM 817 C CA . ILE A 1 105 ? -1.450 -10.655 5.531 1.00 90.94 105 ILE A CA 1
ATOM 818 C C . ILE A 1 105 ? -0.673 -11.602 6.430 1.00 90.94 105 ILE A C 1
ATOM 820 O O . ILE A 1 105 ? -0.934 -12.804 6.449 1.00 90.94 105 ILE A O 1
ATOM 824 N N . GLU A 1 106 ? 0.252 -11.049 7.196 1.00 88.81 106 GLU A N 1
ATOM 825 C CA . GLU A 1 106 ? 1.016 -11.774 8.201 1.00 88.81 106 GLU A CA 1
ATOM 826 C C . GLU A 1 106 ? 0.671 -11.208 9.583 1.00 88.81 106 GLU A C 1
ATOM 828 O O . GLU A 1 106 ? 0.709 -9.995 9.797 1.00 88.81 106 GLU A O 1
ATOM 833 N N . ASP A 1 107 ? 0.297 -12.078 10.520 1.00 80.62 107 ASP A N 1
ATOM 834 C CA . ASP A 1 107 ? 0.153 -11.706 11.928 1.00 80.62 107 ASP A CA 1
ATOM 835 C C . ASP A 1 107 ? 1.542 -11.709 12.570 1.00 80.62 107 ASP A C 1
ATOM 837 O O . ASP A 1 107 ? 2.255 -12.712 12.508 1.00 80.62 107 ASP A O 1
ATOM 841 N N . ASN A 1 108 ? 1.942 -10.592 13.178 1.00 71.44 108 ASN A N 1
ATOM 842 C CA . ASN A 1 108 ? 3.238 -10.511 13.848 1.00 71.44 108 ASN A CA 1
ATOM 843 C C . ASN A 1 108 ? 3.204 -10.969 15.313 1.00 71.44 108 ASN A C 1
ATOM 845 O O . ASN A 1 108 ? 4.225 -10.895 15.995 1.00 71.44 108 ASN A O 1
ATOM 849 N N . GLY A 1 109 ? 2.056 -11.441 15.807 1.00 65.06 109 GLY A N 1
ATOM 850 C CA . GLY A 1 109 ? 1.902 -11.981 17.156 1.00 65.06 109 GLY A CA 1
ATOM 851 C C . GLY A 1 109 ? 1.853 -10.926 18.265 1.00 65.06 109 GLY A C 1
ATOM 852 O O . GLY A 1 109 ? 1.680 -11.282 19.429 1.00 65.06 109 GLY A O 1
ATOM 853 N N . GLU A 1 110 ? 1.951 -9.635 17.934 1.00 65.75 110 GLU A N 1
ATOM 854 C CA . GLU A 1 110 ? 1.884 -8.512 18.885 1.00 65.75 110 GLU A CA 1
ATOM 855 C C . GLU A 1 110 ? 0.552 -7.741 18.783 1.00 65.75 110 GLU A C 1
ATOM 857 O O . GLU A 1 110 ? 0.435 -6.586 19.201 1.00 65.75 110 GLU A O 1
ATOM 862 N N . GLY A 1 111 ? -0.477 -8.377 18.209 1.00 65.69 111 GLY A N 1
ATOM 863 C CA . GLY A 1 111 ? -1.777 -7.752 17.942 1.00 65.69 111 GLY A CA 1
ATOM 864 C C . GLY A 1 111 ? -1.755 -6.792 16.752 1.00 65.69 111 GLY A C 1
ATOM 865 O O . GLY A 1 111 ? -2.648 -5.953 16.622 1.00 65.69 111 GLY A O 1
ATOM 866 N N . SER A 1 112 ? -0.736 -6.908 15.903 1.00 72.06 112 SER A N 1
ATOM 867 C CA . SER A 1 112 ? -0.480 -6.079 14.735 1.00 72.06 112 SER A CA 1
ATOM 868 C C . SER A 1 112 ? -0.378 -6.960 13.484 1.00 72.06 112 SER A C 1
ATOM 870 O O . SER A 1 112 ? 0.015 -8.123 13.540 1.00 72.06 112 SER A O 1
ATOM 872 N N . SER A 1 113 ? -0.78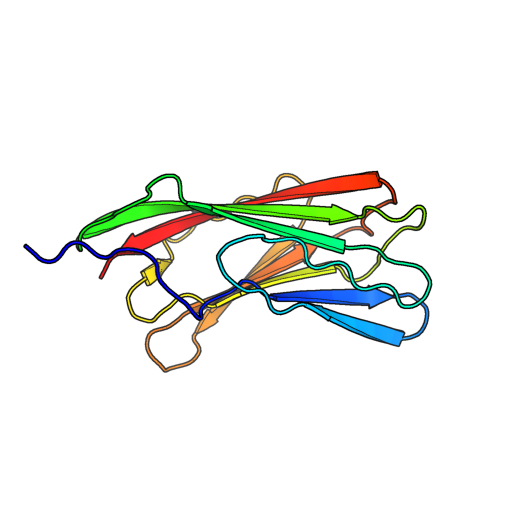9 -6.413 12.343 1.00 83.19 113 SER A N 1
ATOM 873 C CA . SER A 1 113 ? -0.778 -7.125 11.065 1.00 83.19 113 SER A CA 1
ATOM 874 C C . SER A 1 113 ? 0.172 -6.443 10.095 1.00 83.19 113 SER A C 1
ATOM 876 O O . SER A 1 113 ? 0.192 -5.216 9.984 1.00 83.19 113 SER A O 1
ATOM 878 N N . ILE A 1 114 ? 0.929 -7.245 9.360 1.00 85.75 114 ILE A N 1
ATOM 879 C CA . ILE A 1 114 ? 1.767 -6.801 8.256 1.00 85.75 114 ILE A CA 1
ATOM 880 C C . ILE A 1 114 ? 0.999 -7.071 6.967 1.00 85.75 114 ILE A C 1
ATOM 882 O O . ILE A 1 114 ? 0.674 -8.212 6.650 1.00 85.75 114 ILE A O 1
ATOM 886 N N . LEU A 1 115 ? 0.708 -6.007 6.228 1.00 89.00 115 LEU A N 1
ATOM 887 C CA . LEU A 1 115 ? 0.083 -6.062 4.914 1.00 89.00 115 LEU A CA 1
ATOM 888 C C . LEU A 1 115 ? 1.176 -6.041 3.850 1.00 89.00 115 LEU A C 1
ATOM 890 O O . LEU A 1 115 ? 2.042 -5.159 3.873 1.00 89.00 115 LEU A O 1
ATOM 894 N N . ARG A 1 116 ? 1.144 -6.990 2.916 1.00 91.38 116 ARG A N 1
ATOM 895 C CA . ARG A 1 116 ? 2.156 -7.128 1.866 1.00 91.38 116 ARG A CA 1
ATOM 896 C C . ARG A 1 116 ? 1.495 -7.214 0.498 1.00 91.38 116 ARG A C 1
ATOM 898 O O . ARG A 1 116 ? 0.658 -8.078 0.273 1.00 91.38 116 ARG A O 1
ATOM 905 N N . TRP A 1 117 ? 1.920 -6.349 -0.418 1.00 94.25 117 TRP A N 1
ATOM 906 C CA . TRP A 1 117 ? 1.596 -6.449 -1.840 1.00 94.25 117 TRP A CA 1
ATOM 907 C C . TRP A 1 117 ? 2.865 -6.737 -2.629 1.00 94.25 117 TRP A C 1
ATOM 909 O O . TRP A 1 117 ? 3.836 -5.988 -2.517 1.00 94.25 117 TRP A O 1
ATOM 919 N N . THR A 1 118 ? 2.841 -7.785 -3.441 1.00 91.88 118 THR A N 1
ATOM 920 C CA . THR A 1 118 ? 3.923 -8.144 -4.363 1.00 91.88 118 THR A CA 1
ATOM 921 C C . THR A 1 118 ? 3.403 -7.947 -5.776 1.00 91.88 118 THR A C 1
ATOM 923 O O . THR A 1 118 ? 2.455 -8.624 -6.160 1.00 91.88 118 THR A O 1
ATOM 926 N N . LEU A 1 119 ? 3.975 -7.004 -6.531 1.00 92.88 119 LEU A N 1
ATOM 927 C CA . LEU A 1 119 ? 3.532 -6.768 -7.908 1.00 92.88 119 LEU A CA 1
ATOM 928 C C . LEU A 1 119 ? 3.833 -7.991 -8.778 1.00 92.88 119 LEU A C 1
ATOM 930 O O . LEU A 1 119 ? 4.929 -8.547 -8.697 1.00 92.88 119 LEU A O 1
ATOM 934 N N . ASP A 1 120 ? 2.873 -8.364 -9.624 1.00 93.19 120 ASP A N 1
ATOM 935 C CA . ASP A 1 120 ? 3.013 -9.521 -10.516 1.00 93.19 120 ASP A CA 1
ATOM 936 C C . ASP A 1 120 ? 4.019 -9.240 -11.645 1.00 93.19 120 ASP A C 1
ATOM 938 O O . ASP A 1 120 ? 4.715 -10.139 -12.112 1.00 93.19 120 ASP A O 1
ATOM 942 N N . GLU A 1 121 ? 4.118 -7.973 -12.056 1.00 91.56 121 GLU A N 1
ATOM 943 C CA . GLU A 1 121 ? 4.944 -7.513 -13.171 1.00 91.56 121 GLU A CA 1
ATOM 944 C C . GLU A 1 121 ? 5.949 -6.432 -12.731 1.00 91.56 121 GLU A C 1
ATOM 946 O O . GLU A 1 121 ? 5.691 -5.680 -11.780 1.00 91.56 121 GLU A O 1
ATOM 951 N N . PRO A 1 122 ? 7.086 -6.283 -13.440 1.00 88.06 122 PRO A N 1
ATOM 952 C CA . PRO A 1 122 ? 8.034 -5.204 -13.191 1.00 88.06 122 PRO A CA 1
ATOM 953 C C . PRO A 1 122 ? 7.382 -3.826 -13.350 1.00 88.06 122 PRO A C 1
ATOM 955 O O . PRO A 1 122 ? 6.619 -3.586 -14.282 1.00 88.06 122 PRO A O 1
ATOM 958 N N . LEU A 1 123 ? 7.730 -2.879 -12.477 1.00 91.00 123 LEU A N 1
ATOM 959 C CA . LEU A 1 123 ? 7.215 -1.511 -12.512 1.00 91.00 123 LEU A CA 1
ATOM 960 C C . LEU A 1 123 ? 8.047 -0.647 -13.476 1.00 91.00 123 LEU A C 1
ATOM 962 O O . LEU A 1 123 ? 9.189 -0.304 -13.137 1.00 91.00 123 LEU A O 1
ATOM 966 N N . PRO A 1 124 ? 7.518 -0.226 -14.643 1.00 91.31 124 PRO A N 1
ATOM 967 C CA . PRO A 1 124 ? 8.298 0.529 -15.620 1.00 91.31 124 PRO A CA 1
ATOM 968 C C . PRO A 1 124 ? 8.736 1.904 -15.103 1.00 91.31 124 PRO A C 1
ATOM 970 O O . PRO A 1 124 ? 8.109 2.492 -14.220 1.00 91.31 124 PRO A O 1
ATOM 973 N N . GLY A 1 125 ? 9.797 2.454 -15.696 1.00 88.88 125 GLY A N 1
ATOM 974 C CA . GLY A 1 125 ? 10.239 3.822 -15.413 1.00 88.88 125 GLY A CA 1
ATOM 975 C C . GLY A 1 125 ? 9.151 4.858 -15.720 1.00 88.88 125 GLY A C 1
ATOM 976 O O . GLY A 1 125 ? 8.456 4.766 -16.731 1.00 88.88 125 GLY A O 1
ATOM 977 N N . GLY A 1 126 ? 8.981 5.841 -14.839 1.00 89.12 126 GLY A N 1
ATOM 978 C CA . GLY A 1 126 ? 7.941 6.869 -14.925 1.00 89.12 126 GLY A CA 1
ATOM 979 C C . GLY A 1 126 ? 6.525 6.380 -14.600 1.00 89.12 126 GLY A C 1
ATOM 980 O O . GLY A 1 126 ? 5.579 7.159 -14.724 1.00 89.12 126 GLY A O 1
ATOM 981 N N . ARG A 1 127 ? 6.353 5.112 -14.205 1.00 93.94 127 ARG A N 1
ATOM 982 C CA . ARG A 1 127 ? 5.061 4.541 -13.802 1.00 93.94 127 ARG A CA 1
ATOM 983 C C . ARG A 1 127 ? 4.969 4.390 -12.292 1.00 93.94 127 ARG A C 1
ATOM 985 O O . ARG A 1 127 ? 5.961 4.419 -11.571 1.00 93.94 127 ARG A O 1
ATOM 992 N N . GLY A 1 128 ? 3.745 4.244 -11.823 1.00 92.62 128 GLY A N 1
ATOM 993 C CA . GLY A 1 128 ? 3.415 4.083 -10.423 1.00 92.62 128 GLY A CA 1
ATOM 994 C C . GLY A 1 128 ? 2.000 3.561 -10.289 1.00 92.62 128 GLY A C 1
ATOM 995 O O . GLY A 1 128 ? 1.255 3.550 -11.272 1.00 92.62 128 GLY A O 1
ATOM 996 N N . GLY A 1 129 ? 1.660 3.170 -9.075 1.00 94.25 129 GLY A N 1
ATOM 997 C CA . GLY A 1 129 ? 0.331 2.715 -8.723 1.00 94.25 129 GLY A CA 1
ATOM 998 C C . GLY A 1 129 ? -0.054 3.131 -7.311 1.00 94.25 129 GLY A C 1
ATOM 999 O O . GLY A 1 129 ? 0.658 3.877 -6.625 1.00 94.25 129 GLY A O 1
ATOM 1000 N N . VAL A 1 130 ? -1.214 2.663 -6.892 1.00 94.62 130 VAL A N 1
ATOM 1001 C CA . VAL A 1 130 ? -1.837 2.904 -5.604 1.00 94.62 130 VAL A CA 1
ATOM 1002 C C . VAL A 1 130 ? -2.432 1.596 -5.106 1.00 94.62 130 VAL A C 1
ATOM 1004 O O . VAL A 1 130 ? -3.289 0.998 -5.753 1.00 94.62 130 VAL A O 1
ATOM 1007 N N . VAL A 1 131 ? -2.027 1.202 -3.901 1.00 95.00 131 VAL A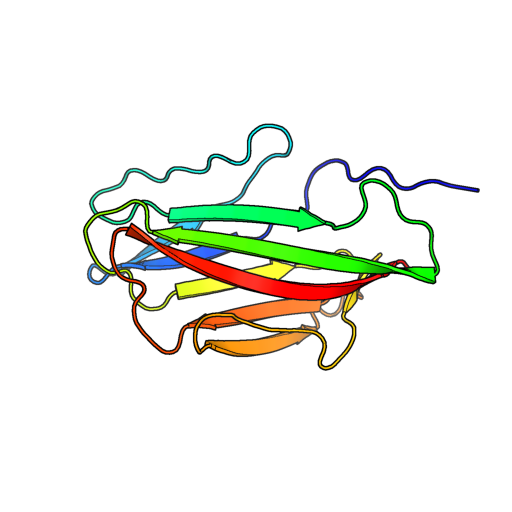 N 1
ATOM 1008 C CA . VAL A 1 131 ? -2.777 0.218 -3.118 1.00 95.00 131 VAL A CA 1
ATOM 1009 C C . VAL A 1 131 ? -3.627 0.941 -2.083 1.00 95.00 131 VAL A C 1
ATOM 1011 O O . VAL A 1 131 ? -3.212 1.954 -1.515 1.00 95.00 131 VAL A O 1
ATOM 1014 N N . THR A 1 132 ? -4.829 0.440 -1.833 1.00 95.06 132 THR A N 1
ATOM 1015 C CA . THR A 1 132 ? -5.723 0.952 -0.792 1.00 95.06 132 THR A CA 1
ATOM 1016 C C . THR A 1 132 ? -6.165 -0.174 0.117 1.00 95.06 132 THR A C 1
ATOM 1018 O O . THR A 1 132 ? -6.243 -1.315 -0.320 1.00 95.06 132 THR A O 1
ATOM 1021 N N . PHE A 1 133 ? -6.443 0.141 1.375 1.00 94.81 133 PHE A N 1
ATOM 1022 C CA . PHE A 1 133 ? -7.038 -0.790 2.327 1.00 94.81 133 PHE A CA 1
ATOM 1023 C C . PHE A 1 133 ? -7.793 -0.021 3.408 1.00 94.81 133 PHE A C 1
ATOM 1025 O O . PHE A 1 133 ? -7.583 1.180 3.595 1.00 94.81 133 PHE A O 1
ATOM 1032 N N . LYS A 1 134 ? -8.663 -0.708 4.145 1.00 94.44 134 LYS A N 1
ATOM 1033 C CA . LYS A 1 134 ? -9.371 -0.141 5.293 1.00 94.44 134 LYS A CA 1
ATOM 1034 C C . LYS A 1 134 ? -8.853 -0.747 6.587 1.00 94.44 134 LYS A C 1
ATOM 1036 O O . LYS A 1 134 ? -8.533 -1.934 6.642 1.00 94.44 134 LYS A O 1
ATOM 1041 N N . ALA A 1 135 ? -8.813 0.068 7.634 1.00 89.25 135 ALA A N 1
ATOM 1042 C CA . ALA A 1 135 ? -8.550 -0.401 8.984 1.00 89.25 135 ALA A CA 1
ATOM 1043 C C . ALA A 1 135 ? -9.525 0.217 9.992 1.00 89.25 135 ALA A C 1
ATOM 1045 O O . ALA A 1 135 ? -9.884 1.390 9.877 1.00 89.25 135 ALA A O 1
ATOM 1046 N N . LEU A 1 136 ? -9.944 -0.576 10.974 1.00 89.75 136 LEU A N 1
ATOM 1047 C CA . LEU A 1 136 ? -10.706 -0.146 12.141 1.00 89.75 136 LEU A CA 1
ATOM 1048 C C . LEU A 1 136 ? -9.744 0.352 13.225 1.00 89.75 136 LEU A C 1
ATOM 1050 O O . LEU A 1 136 ? -8.751 -0.308 13.531 1.00 89.75 136 LEU A O 1
ATOM 1054 N N . VAL A 1 137 ? -10.046 1.502 13.822 1.00 86.12 137 VAL A N 1
ATOM 1055 C CA . VAL A 1 137 ? -9.330 2.012 14.997 1.00 86.12 137 VAL A CA 1
ATOM 1056 C C . VAL A 1 137 ? -9.827 1.274 16.240 1.00 86.12 137 VAL A C 1
ATOM 1058 O O . VAL A 1 137 ? -11.018 1.325 16.542 1.00 86.12 137 VAL A O 1
ATOM 1061 N N . ARG A 1 138 ? -8.923 0.607 16.961 1.00 84.69 138 ARG A N 1
ATOM 1062 C CA . ARG A 1 138 ? -9.194 -0.070 18.238 1.00 84.69 138 ARG A CA 1
ATOM 1063 C C . ARG A 1 138 ? -9.041 0.893 19.416 1.00 84.69 138 ARG A C 1
ATOM 1065 O O . ARG A 1 138 ? -8.068 1.681 19.441 1.00 84.69 138 ARG A O 1
#

Radius of gyration: 15.27 Å; chains: 1; bounding box: 37×28×41 Å

pLDDT: mean 72.07, std 22.51, range [26.16, 96.88]

Foldseek 3Di:
DDKDADDDDFAKWKWFQAPVRDTDTDDAHDDDQDDFDDDPFWGKGKDKDWPDRIDDAQDKIKIKIKMWGQGQAWTAFIKIKGKFDLQKAWDPPFKDKPAAWDWDWDDPVPSIIMIMTTGPDIAHHGDIIMIMTMIGGD

Secondary structure (DSSP, 8-state):
---EE--SS---EEEEE-TTS-EEEE---TT-------SSS--EEEEEEES-SEE-TT-EEEEEEEEEE-SSS-BEEEEEEEE--TTEEEPTT--EESS-EEEEEEE-SSS-EEEEEEESS-B-TT-EEEEEEEEEE-

Sequence (138 aa):
ASAIVWTRDQYPVLAAKSVQGIELKSKFKPDELVGSENKKNGKLRIVKLADKKVATSGEIVTFSIRYDNLGNREIHEVVITDNLTPRLEYIADSAVSDIPAQFEIEDNGEGSSILRWTLDEPLPGGRGGVVTFKALVR